Protein AF-A0A922Y0N9-F1 (afdb_monomer)

Sequence (69 aa):
MAQEKAAALDRPRLAQAPEPYCYCWSDGKKIAEGSMACIRTTMGRRLATCGRVTNLMSWEVTENPCPES

Mean predicted aligned error: 12.24 Å

Solvent-accessible surface area (backbone atoms only — not comparable to full-atom values): 4586 Å² total; per-residue (Å²): 141,82,83,82,78,80,77,78,76,81,68,79,78,70,78,74,70,78,73,90,69,60,43,28,81,49,96,94,36,83,35,49,61,79,40,73,46,74,36,83,50,99,91,41,68,26,25,20,35,19,37,72,58,99,82,44,63,33,74,48,74,45,93,48,68,50,80,85,128

Structure (mmCIF, N/CA/C/O backbone):
data_AF-A0A922Y0N9-F1
#
_entry.id   AF-A0A922Y0N9-F1
#
loop_
_atom_site.group_PDB
_atom_site.id
_atom_site.type_symbol
_atom_site.label_atom_id
_atom_site.label_alt_id
_atom_site.label_comp_id
_atom_site.label_asym_id
_atom_site.label_entity_id
_atom_site.label_seq_id
_atom_site.pdbx_PDB_ins_code
_atom_site.Cartn_x
_atom_site.Cartn_y
_atom_site.Cartn_z
_atom_site.occupancy
_atom_site.B_iso_or_equiv
_atom_site.auth_seq_id
_atom_site.auth_comp_id
_atom_site.auth_asym_id
_atom_site.auth_atom_id
_atom_site.pdbx_PDB_model_num
ATOM 1 N N . MET A 1 1 ? -6.600 2.804 -61.422 1.00 39.22 1 MET A N 1
ATOM 2 C CA . MET A 1 1 ? -6.368 2.006 -60.200 1.00 39.22 1 MET A CA 1
ATOM 3 C C . MET A 1 1 ? -4.991 2.369 -59.679 1.00 39.22 1 MET A C 1
ATOM 5 O O . MET A 1 1 ? -4.036 2.177 -60.415 1.00 39.22 1 MET A O 1
ATOM 9 N N . ALA A 1 2 ? -4.884 2.944 -58.485 1.00 44.28 2 ALA A N 1
ATOM 10 C CA . ALA A 1 2 ? -3.600 3.196 -57.836 1.00 44.28 2 ALA A CA 1
ATOM 11 C C . ALA A 1 2 ? -3.757 2.780 -56.371 1.00 44.28 2 ALA A C 1
ATOM 13 O O . ALA A 1 2 ? -4.444 3.447 -55.606 1.00 44.28 2 ALA A O 1
ATOM 14 N N . GLN A 1 3 ? -3.226 1.607 -56.026 1.00 55.53 3 GLN A N 1
ATOM 15 C CA . GLN A 1 3 ? -3.101 1.178 -54.638 1.00 55.53 3 GLN A CA 1
ATOM 16 C C . GLN A 1 3 ? -1.736 1.652 -54.145 1.00 55.53 3 GLN A C 1
ATOM 18 O O . GLN A 1 3 ? -0.708 1.067 -54.490 1.00 55.53 3 GLN A O 1
ATOM 23 N N . GLU A 1 4 ? -1.723 2.731 -53.367 1.00 54.38 4 GLU A N 1
ATOM 24 C CA . GLU A 1 4 ? -0.553 3.112 -52.584 1.00 54.38 4 GLU A CA 1
ATOM 25 C C . GLU A 1 4 ? -0.360 2.079 -51.475 1.00 54.38 4 GLU A C 1
ATOM 27 O O . GLU A 1 4 ? -1.182 1.888 -50.578 1.00 54.38 4 GLU A O 1
ATOM 32 N N . LYS A 1 5 ? 0.731 1.333 -51.611 1.00 51.94 5 LYS A N 1
ATOM 33 C CA . LYS A 1 5 ? 1.117 0.232 -50.744 1.00 51.94 5 LYS A CA 1
ATOM 34 C C . LYS A 1 5 ? 1.612 0.835 -49.427 1.00 51.94 5 LYS A C 1
ATOM 36 O O . LYS A 1 5 ? 2.768 1.235 -49.328 1.00 51.94 5 LYS A O 1
ATOM 41 N N . ALA A 1 6 ? 0.731 0.927 -48.433 1.00 54.62 6 ALA A N 1
ATOM 42 C CA . ALA A 1 6 ? 1.089 1.338 -47.080 1.00 54.62 6 ALA A CA 1
ATOM 43 C C . ALA A 1 6 ? 2.116 0.349 -46.504 1.00 54.62 6 ALA A C 1
ATOM 45 O O . ALA A 1 6 ? 1.781 -0.757 -46.079 1.00 54.62 6 ALA A O 1
ATOM 46 N N . ALA A 1 7 ? 3.392 0.729 -46.532 1.00 58.09 7 ALA A N 1
ATOM 47 C CA . ALA A 1 7 ? 4.445 0.010 -45.840 1.00 58.09 7 ALA A CA 1
ATOM 48 C C . ALA A 1 7 ? 4.305 0.293 -44.338 1.00 58.09 7 ALA A C 1
ATOM 50 O O . ALA A 1 7 ? 4.840 1.273 -43.822 1.00 58.09 7 ALA A O 1
ATOM 51 N N . ALA A 1 8 ? 3.551 -0.553 -43.636 1.00 61.44 8 ALA A N 1
ATOM 52 C CA . ALA A 1 8 ? 3.603 -0.612 -42.184 1.00 61.44 8 ALA A CA 1
ATOM 53 C C . ALA A 1 8 ? 5.009 -1.081 -41.779 1.00 61.44 8 ALA A C 1
ATOM 55 O O . ALA A 1 8 ? 5.326 -2.267 -41.851 1.00 61.44 8 ALA A O 1
ATOM 56 N N . LEU A 1 9 ? 5.877 -0.137 -41.407 1.00 60.00 9 LEU A N 1
ATOM 57 C CA . LEU A 1 9 ? 7.110 -0.451 -40.697 1.00 60.00 9 LEU A CA 1
ATOM 58 C C . LEU A 1 9 ? 6.706 -0.971 -39.311 1.00 60.00 9 LEU A C 1
ATOM 60 O O . LEU A 1 9 ? 6.364 -0.182 -38.426 1.00 60.00 9 LEU A O 1
ATOM 64 N N . ASP A 1 10 ? 6.724 -2.290 -39.133 1.00 61.81 10 ASP A N 1
ATOM 65 C CA . ASP A 1 10 ? 6.674 -2.921 -37.817 1.00 61.81 10 ASP A CA 1
ATOM 66 C C . ASP A 1 10 ? 7.952 -2.514 -37.070 1.00 61.81 10 ASP A C 1
ATOM 68 O O . ASP A 1 10 ? 9.033 -3.071 -37.267 1.00 61.81 10 ASP A O 1
ATOM 72 N N . ARG A 1 11 ? 7.876 -1.428 -36.292 1.00 65.50 11 ARG A N 1
ATOM 73 C CA . ARG A 1 11 ? 8.939 -1.108 -35.338 1.00 65.50 11 ARG A CA 1
ATOM 74 C C . ARG A 1 11 ? 8.967 -2.268 -34.346 1.00 65.50 11 ARG A C 1
ATOM 76 O O . ARG A 1 11 ? 7.899 -2.576 -33.813 1.00 65.50 11 ARG A O 1
ATOM 83 N N . PRO A 1 12 ? 10.135 -2.872 -34.052 1.00 65.12 12 PRO A N 1
ATOM 84 C CA . PRO A 1 12 ? 10.195 -3.935 -33.066 1.00 65.12 12 PRO A CA 1
ATOM 85 C C . PRO A 1 12 ? 9.584 -3.389 -31.783 1.00 65.12 12 PRO A C 1
ATOM 87 O O . PRO A 1 12 ? 10.017 -2.348 -31.277 1.00 65.12 12 PRO A O 1
ATOM 90 N N . ARG A 1 13 ? 8.526 -4.045 -31.302 1.00 64.94 13 ARG A N 1
ATOM 91 C CA . ARG A 1 13 ? 7.916 -3.734 -30.014 1.00 64.94 13 ARG A CA 1
ATOM 92 C C . ARG A 1 13 ? 9.018 -3.897 -28.973 1.00 64.94 13 ARG A C 1
ATOM 94 O O . ARG A 1 13 ? 9.312 -5.014 -28.559 1.00 64.94 13 ARG A O 1
ATOM 101 N N . LEU A 1 14 ? 9.654 -2.785 -28.600 1.00 64.56 14 LEU A N 1
ATOM 102 C CA . LEU A 1 14 ? 10.593 -2.729 -27.489 1.00 64.56 14 LEU A CA 1
ATOM 103 C C . LEU A 1 14 ? 9.886 -3.401 -26.316 1.00 64.56 14 LEU A C 1
ATOM 105 O O . LEU A 1 14 ? 8.774 -3.000 -25.958 1.00 64.56 14 LEU A O 1
ATOM 109 N N . ALA A 1 15 ? 10.485 -4.468 -25.786 1.00 62.84 15 ALA A N 1
ATOM 110 C CA . ALA A 1 15 ? 10.012 -5.068 -24.554 1.00 62.84 15 ALA A CA 1
ATOM 111 C C . ALA A 1 15 ? 9.925 -3.928 -23.538 1.00 62.84 15 ALA A C 1
ATOM 113 O O . ALA A 1 15 ? 10.935 -3.297 -23.226 1.00 62.84 15 ALA A O 1
ATOM 114 N N . GLN A 1 16 ? 8.707 -3.589 -23.116 1.00 62.50 16 GLN A N 1
ATOM 115 C CA . GLN A 1 16 ? 8.504 -2.615 -22.056 1.00 62.50 16 GLN A CA 1
ATOM 116 C C . GLN A 1 16 ? 9.257 -3.188 -20.861 1.00 62.50 16 GLN A C 1
ATOM 118 O O . GLN A 1 16 ? 8.902 -4.266 -20.380 1.00 62.50 16 GLN A O 1
ATOM 123 N N . ALA A 1 17 ? 10.352 -2.537 -20.454 1.00 60.06 17 ALA A N 1
ATOM 124 C CA . ALA A 1 17 ? 10.996 -2.881 -19.198 1.00 60.06 17 ALA A CA 1
ATOM 125 C C . ALA A 1 17 ? 9.886 -2.865 -18.138 1.00 60.06 17 ALA A C 1
ATOM 127 O O . ALA A 1 17 ? 9.088 -1.922 -18.159 1.00 60.06 17 ALA A O 1
ATOM 128 N N . PRO A 1 18 ? 9.760 -3.905 -17.293 1.00 57.84 18 PRO A N 1
ATOM 129 C CA . PRO A 1 18 ? 8.727 -3.916 -16.269 1.00 57.84 18 PRO A CA 1
ATOM 130 C C . PRO A 1 18 ? 8.856 -2.606 -15.496 1.00 57.84 18 PRO A C 1
ATOM 132 O O . PRO A 1 18 ? 9.938 -2.306 -14.985 1.00 57.84 18 PRO A O 1
ATOM 135 N N . GLU A 1 19 ? 7.809 -1.776 -15.524 1.00 58.91 19 GLU A N 1
ATOM 136 C CA . GLU A 1 19 ? 7.874 -0.463 -14.892 1.00 58.91 19 GLU A CA 1
ATOM 137 C C . GLU A 1 19 ? 8.322 -0.657 -13.433 1.00 58.91 19 GLU A C 1
ATOM 139 O O . GLU A 1 19 ? 7.808 -1.556 -12.762 1.00 58.91 19 GLU A O 1
ATOM 144 N N . PRO A 1 20 ? 9.276 0.142 -12.919 1.00 60.28 20 PRO A N 1
ATOM 145 C CA . PRO A 1 20 ? 9.944 -0.086 -11.630 1.00 60.28 20 PRO A CA 1
ATOM 146 C C . PRO A 1 20 ? 9.033 0.149 -10.408 1.00 60.28 20 PRO A C 1
ATOM 148 O O . PRO A 1 20 ? 9.497 0.382 -9.294 1.00 60.28 20 PRO A O 1
ATOM 151 N N . TYR A 1 21 ? 7.718 0.105 -10.593 1.00 61.38 21 TYR A N 1
ATOM 152 C CA . TYR A 1 21 ? 6.696 0.413 -9.606 1.00 61.38 21 TYR A CA 1
ATOM 153 C C . TYR A 1 21 ? 6.312 -0.805 -8.767 1.00 61.38 21 TYR A C 1
ATOM 155 O O . TYR A 1 21 ? 5.142 -1.057 -8.491 1.00 61.38 21 TYR A O 1
ATOM 163 N N . CYS A 1 22 ? 7.328 -1.525 -8.296 1.00 77.06 22 CYS A N 1
ATOM 164 C CA . CYS A 1 22 ? 7.219 -2.511 -7.230 1.00 77.06 22 CYS A CA 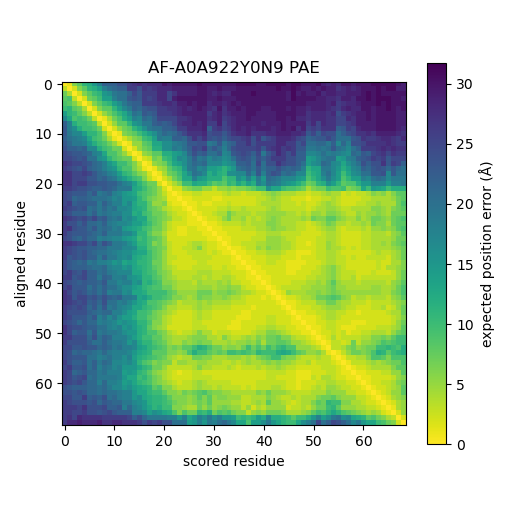1
ATOM 165 C C . CYS A 1 22 ? 7.036 -1.806 -5.869 1.00 77.06 22 CYS A C 1
ATOM 167 O O . CYS A 1 22 ? 7.838 -1.965 -4.952 1.00 77.06 22 CYS A O 1
ATOM 169 N N . TYR A 1 23 ? 6.004 -0.968 -5.759 1.00 85.69 23 TYR A N 1
ATOM 170 C CA . TYR A 1 23 ? 5.600 -0.330 -4.514 1.00 85.69 23 TYR A CA 1
ATOM 171 C C . TYR A 1 23 ? 4.108 -0.503 -4.271 1.00 85.69 23 TYR A C 1
ATOM 173 O O . TYR A 1 23 ? 3.307 -0.630 -5.197 1.00 85.69 23 TYR A O 1
ATOM 181 N N . CYS A 1 24 ? 3.730 -0.415 -3.008 1.00 89.31 24 CYS A N 1
ATOM 182 C CA . CYS A 1 24 ? 2.347 -0.377 -2.583 1.00 89.31 24 CYS A CA 1
ATOM 183 C C . CYS A 1 24 ? 1.995 1.031 -2.111 1.00 89.31 24 CYS A C 1
ATOM 185 O O . CYS A 1 24 ? 2.844 1.769 -1.611 1.00 89.31 24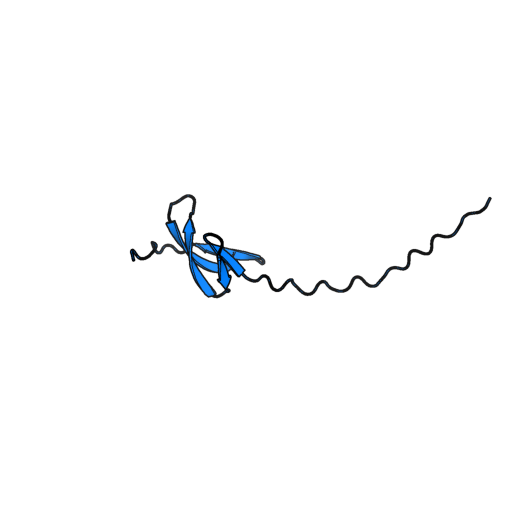 CYS A O 1
ATOM 187 N N . TRP A 1 25 ? 0.736 1.426 -2.271 1.00 88.06 25 TRP A N 1
ATOM 188 C CA . TRP A 1 25 ? 0.264 2.728 -1.807 1.00 88.06 25 TRP A CA 1
ATOM 189 C C . TRP A 1 25 ? -0.417 2.604 -0.453 1.00 88.06 25 TRP A C 1
ATOM 191 O O . TRP A 1 25 ? -1.354 1.822 -0.299 1.00 88.06 25 TRP A O 1
ATOM 201 N N . SER A 1 26 ? 0.017 3.411 0.510 1.00 89.44 26 SER A N 1
ATOM 202 C CA . SER A 1 26 ? -0.656 3.572 1.798 1.00 89.44 26 SER A CA 1
ATOM 203 C C . SER A 1 26 ? -0.709 5.048 2.151 1.00 89.44 26 SER A C 1
ATOM 205 O O . SER A 1 26 ? 0.334 5.682 2.271 1.00 89.44 26 SER A O 1
ATOM 207 N N . ASP A 1 27 ? -1.914 5.596 2.313 1.00 86.88 27 ASP A N 1
ATOM 208 C CA . ASP A 1 27 ? -2.132 6.984 2.752 1.00 86.88 27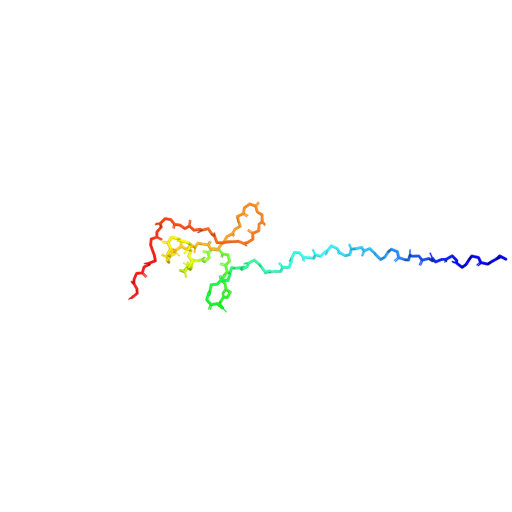 ASP A CA 1
ATOM 209 C C . ASP A 1 27 ? -1.334 8.022 1.927 1.00 86.88 27 ASP A C 1
ATOM 211 O O . ASP A 1 27 ? -0.650 8.895 2.452 1.00 86.88 27 ASP A O 1
ATOM 215 N N . GLY A 1 28 ? -1.329 7.867 0.597 1.00 87.56 28 GLY A N 1
ATOM 216 C CA . GLY A 1 28 ? -0.580 8.753 -0.305 1.00 87.56 28 GLY A CA 1
ATOM 217 C C . GLY A 1 28 ? 0.945 8.579 -0.269 1.00 87.56 28 GLY A C 1
ATOM 218 O O . GLY A 1 28 ? 1.660 9.357 -0.897 1.00 87.56 28 GLY A O 1
ATOM 219 N N . LYS A 1 29 ? 1.461 7.555 0.420 1.00 87.88 29 LYS A N 1
ATOM 220 C CA . LYS A 1 29 ? 2.882 7.189 0.425 1.00 87.88 29 LYS A CA 1
ATOM 221 C C . LYS A 1 29 ? 3.128 5.922 -0.380 1.00 87.88 29 LYS A C 1
ATOM 223 O O . LYS A 1 29 ? 2.352 4.968 -0.316 1.00 87.88 29 LYS A O 1
ATOM 228 N N . LYS A 1 30 ? 4.246 5.917 -1.105 1.00 88.75 30 LYS A N 1
ATOM 229 C CA . LYS A 1 30 ? 4.792 4.728 -1.761 1.00 88.75 30 LYS A CA 1
ATOM 230 C C . LYS A 1 30 ? 5.588 3.929 -0.739 1.00 88.75 30 LYS A C 1
ATOM 232 O O . LYS A 1 30 ? 6.448 4.484 -0.060 1.00 88.75 30 LYS A O 1
ATOM 237 N N . ILE A 1 31 ? 5.293 2.645 -0.646 1.00 90.00 31 ILE A N 1
ATOM 238 C CA . ILE A 1 31 ? 5.896 1.711 0.296 1.00 90.00 31 ILE A CA 1
ATOM 239 C C . ILE A 1 31 ? 6.641 0.665 -0.516 1.00 90.00 31 ILE A C 1
ATOM 241 O O . ILE A 1 31 ? 6.074 0.090 -1.442 1.00 90.00 31 ILE A O 1
ATOM 245 N N . ALA A 1 32 ? 7.921 0.476 -0.212 1.00 88.69 32 ALA A N 1
ATOM 246 C CA . ALA A 1 32 ? 8.760 -0.474 -0.924 1.00 88.69 32 ALA A CA 1
ATOM 247 C C . ALA A 1 32 ? 8.348 -1.920 -0.615 1.00 88.69 32 ALA A C 1
ATOM 249 O O . ALA A 1 32 ? 7.813 -2.204 0.459 1.00 88.69 32 ALA A O 1
ATOM 250 N N . GLU A 1 33 ? 8.641 -2.830 -1.541 1.00 88.81 33 GLU A N 1
ATOM 251 C CA . GLU A 1 33 ? 8.534 -4.272 -1.308 1.00 88.81 33 GLU A CA 1
ATOM 252 C C . GLU A 1 33 ? 9.256 -4.681 -0.006 1.00 88.81 33 GLU A C 1
ATOM 254 O O . GLU A 1 33 ? 10.306 -4.136 0.342 1.00 88.81 33 GLU A O 1
ATOM 259 N N . GLY A 1 34 ? 8.660 -5.600 0.752 1.00 87.75 34 GLY A N 1
ATOM 260 C CA . GLY A 1 34 ? 9.148 -6.067 2.051 1.00 87.75 34 GLY A CA 1
ATOM 261 C C . GLY A 1 34 ? 8.865 -5.119 3.220 1.00 87.75 34 GLY A C 1
ATOM 262 O O . GLY A 1 34 ? 9.013 -5.513 4.375 1.00 87.75 34 GLY A O 1
ATOM 263 N N . SER A 1 35 ? 8.424 -3.885 2.959 1.00 90.81 35 SER A N 1
ATOM 264 C CA . SER A 1 35 ? 8.034 -2.954 4.020 1.00 90.81 35 SER A CA 1
ATOM 265 C C . SER A 1 35 ? 6.603 -3.208 4.485 1.00 90.81 35 SER A C 1
ATOM 267 O O . SER A 1 35 ? 5.728 -3.581 3.702 1.00 90.81 35 SER A O 1
ATOM 269 N N . MET A 1 36 ? 6.349 -2.956 5.766 1.00 91.12 36 MET A N 1
ATOM 270 C CA . MET A 1 36 ? 5.031 -3.117 6.375 1.00 91.12 36 MET A CA 1
ATOM 271 C C . MET A 1 36 ? 4.371 -1.755 6.569 1.00 91.12 36 MET A C 1
ATOM 273 O O . MET A 1 36 ? 5.025 -0.787 6.957 1.00 91.12 36 MET A O 1
ATOM 277 N N . ALA A 1 37 ? 3.069 -1.673 6.321 1.00 91.31 37 ALA A N 1
ATOM 278 C CA . ALA A 1 37 ? 2.289 -0.477 6.587 1.00 91.31 37 ALA A CA 1
ATOM 279 C C . ALA A 1 37 ? 0.900 -0.826 7.116 1.00 91.31 37 ALA A C 1
ATOM 281 O O . ALA A 1 37 ? 0.324 -1.875 6.829 1.00 91.31 37 ALA A O 1
ATOM 282 N N . CYS A 1 38 ? 0.349 0.105 7.882 1.00 91.38 38 CYS A N 1
ATOM 283 C CA . CYS A 1 38 ? -1.021 0.036 8.348 1.00 91.38 38 CYS A CA 1
ATOM 284 C C . CYS A 1 38 ? -1.971 0.554 7.279 1.00 91.38 38 CYS A C 1
ATOM 286 O O . CYS A 1 38 ? -2.072 1.762 7.066 1.00 91.38 38 CYS A O 1
ATOM 288 N N . ILE A 1 39 ? -2.695 -0.363 6.643 1.00 89.88 39 ILE A N 1
ATOM 289 C CA . ILE A 1 39 ? -3.651 -0.031 5.591 1.00 89.88 39 ILE A CA 1
ATOM 290 C C . ILE A 1 39 ? -5.087 -0.155 6.090 1.00 89.88 39 ILE A C 1
ATOM 292 O O . ILE A 1 39 ? -5.389 -0.869 7.049 1.00 89.88 39 ILE A O 1
ATOM 296 N N . ARG A 1 40 ? -6.001 0.551 5.423 1.00 88.75 40 ARG A N 1
ATOM 297 C CA . ARG A 1 40 ? -7.440 0.402 5.654 1.00 88.75 40 ARG A CA 1
ATOM 298 C C . ARG A 1 40 ? -7.957 -0.757 4.810 1.00 88.75 40 ARG A C 1
ATOM 300 O O . ARG A 1 40 ? -7.843 -0.730 3.590 1.00 88.75 40 ARG A O 1
ATOM 307 N N . THR A 1 41 ? -8.536 -1.747 5.473 1.00 85.06 41 THR A N 1
ATOM 308 C CA . THR A 1 41 ? -9.206 -2.893 4.847 1.00 85.06 41 THR A CA 1
ATOM 309 C C . THR A 1 41 ? -10.695 -2.873 5.191 1.00 85.06 41 THR A C 1
ATOM 311 O O . THR A 1 41 ? -11.136 -2.085 6.032 1.00 85.06 41 THR A O 1
ATOM 314 N N . THR A 1 42 ? -11.480 -3.767 4.591 1.00 85.62 42 THR A N 1
ATOM 315 C CA . THR A 1 42 ? -12.900 -3.963 4.935 1.00 85.62 42 THR A CA 1
ATOM 316 C C . THR A 1 42 ? -13.111 -4.414 6.383 1.00 85.62 42 THR A C 1
ATOM 318 O O . THR A 1 42 ? -14.175 -4.181 6.945 1.00 85.62 42 THR A O 1
ATOM 321 N N . MET A 1 43 ? -12.091 -5.006 7.011 1.00 84.12 43 MET A N 1
ATOM 322 C CA . MET A 1 43 ? -12.105 -5.457 8.407 1.00 84.12 43 MET A CA 1
ATOM 323 C C . MET A 1 43 ? -11.530 -4.414 9.383 1.00 84.12 43 MET A C 1
ATOM 325 O O . MET A 1 43 ? -11.317 -4.720 10.554 1.00 84.12 43 MET A O 1
ATOM 329 N N . GLY A 1 44 ? -11.237 -3.196 8.913 1.00 86.94 44 GLY A N 1
ATOM 330 C CA . GLY A 1 44 ? -10.599 -2.135 9.695 1.00 86.94 44 GLY A CA 1
ATOM 331 C C . GLY A 1 44 ? -9.123 -1.923 9.348 1.00 86.94 44 GLY A C 1
ATOM 332 O O . GLY A 1 44 ? -8.633 -2.378 8.309 1.00 86.94 44 GLY A O 1
ATOM 333 N N . ARG A 1 45 ? -8.401 -1.182 10.199 1.00 88.88 45 ARG A N 1
ATOM 334 C CA . ARG A 1 45 ? -6.955 -0.976 10.023 1.00 88.88 45 ARG A CA 1
ATOM 335 C C . ARG A 1 45 ? -6.198 -2.253 10.376 1.00 88.88 45 ARG A C 1
ATOM 337 O O . ARG A 1 45 ? -6.316 -2.748 11.494 1.00 88.88 45 ARG A O 1
ATOM 344 N N . ARG A 1 46 ? -5.424 -2.768 9.425 1.00 90.88 46 ARG A N 1
ATOM 345 C CA . ARG A 1 46 ? -4.612 -3.980 9.585 1.00 90.88 46 ARG A CA 1
ATOM 346 C C . ARG A 1 46 ? -3.193 -3.730 9.111 1.00 90.88 46 ARG A C 1
ATOM 348 O O . ARG A 1 46 ? -2.970 -2.910 8.216 1.00 90.88 46 ARG A O 1
ATOM 355 N N . LEU A 1 47 ? -2.250 -4.440 9.722 1.00 91.62 47 LEU A N 1
ATOM 356 C CA . LEU A 1 47 ? -0.872 -4.441 9.268 1.00 91.62 47 LEU A CA 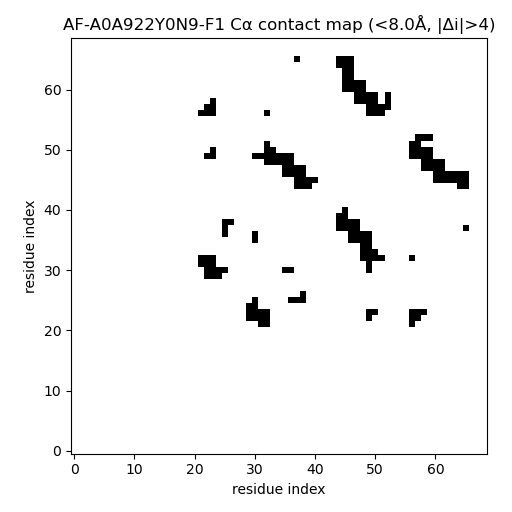1
ATOM 357 C C . LEU A 1 47 ? -0.790 -5.277 7.990 1.00 91.62 47 LEU A C 1
ATOM 359 O O . LEU A 1 47 ? -1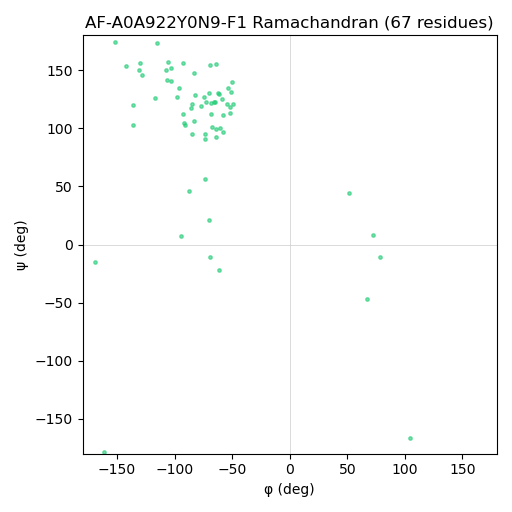.238 -6.424 7.971 1.00 91.62 47 LEU A O 1
ATOM 363 N N . ALA A 1 48 ? -0.234 -4.711 6.928 1.00 93.06 48 ALA A N 1
ATOM 364 C CA . ALA A 1 48 ? 0.002 -5.413 5.679 1.00 93.06 48 ALA A CA 1
ATOM 365 C C . ALA A 1 48 ? 1.453 -5.245 5.237 1.00 93.06 48 ALA A C 1
ATOM 367 O O . ALA A 1 48 ? 2.053 -4.187 5.437 1.00 93.06 48 ALA A O 1
ATOM 368 N N . THR A 1 49 ? 2.000 -6.281 4.616 1.00 92.44 49 THR A N 1
ATOM 369 C CA . THR A 1 49 ? 3.330 -6.249 4.005 1.00 92.44 49 THR A CA 1
ATOM 370 C C . THR A 1 49 ? 3.176 -5.941 2.524 1.00 92.44 49 THR A C 1
ATOM 372 O O . THR A 1 49 ? 2.295 -6.48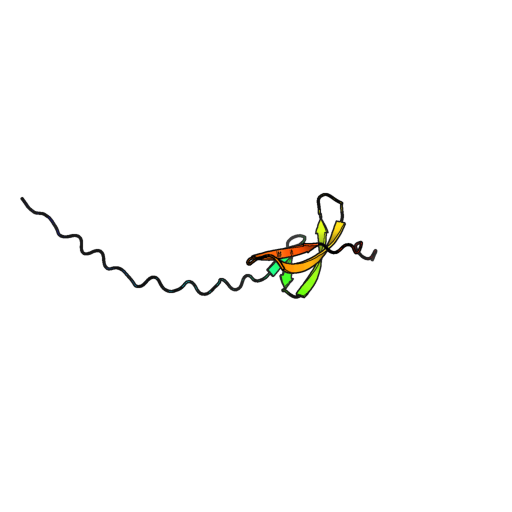4 1.860 1.00 92.44 49 THR A O 1
ATOM 375 N N . CYS A 1 50 ? 3.996 -5.035 1.999 1.00 92.19 50 CYS A N 1
ATOM 376 C CA . CYS A 1 50 ? 4.033 -4.788 0.568 1.00 92.19 50 CYS A CA 1
ATOM 377 C C . CYS A 1 50 ? 4.812 -5.911 -0.109 1.00 92.19 50 CYS A C 1
ATOM 379 O O . CYS A 1 50 ? 5.992 -6.103 0.184 1.00 92.19 50 CYS A O 1
ATOM 381 N N . GLY A 1 51 ? 4.166 -6.647 -1.003 1.00 89.12 51 GLY A N 1
ATOM 382 C CA . GLY A 1 51 ? 4.771 -7.812 -1.629 1.00 89.12 51 GLY A CA 1
ATOM 383 C C . GLY A 1 51 ? 4.057 -8.220 -2.905 1.00 89.12 51 GLY A C 1
ATOM 384 O O . GLY A 1 51 ? 3.112 -7.577 -3.368 1.00 89.12 51 GLY A O 1
ATOM 385 N N . ARG A 1 52 ? 4.536 -9.297 -3.523 1.00 86.31 52 ARG A N 1
ATOM 386 C CA . ARG A 1 52 ? 3.969 -9.792 -4.775 1.00 86.31 52 ARG A CA 1
ATOM 387 C C . ARG A 1 52 ? 2.895 -10.833 -4.488 1.00 86.31 52 ARG A C 1
ATOM 389 O O . ARG A 1 52 ? 3.201 -11.997 -4.251 1.00 86.31 52 ARG A O 1
ATOM 396 N N . VAL A 1 53 ? 1.633 -10.446 -4.642 1.00 81.69 53 VAL A N 1
ATOM 397 C CA . VAL A 1 53 ? 0.505 -11.378 -4.551 1.00 81.69 53 VAL A CA 1
ATOM 398 C C . VAL A 1 53 ? 0.170 -11.889 -5.948 1.00 81.69 53 VAL A C 1
ATOM 400 O O . VAL 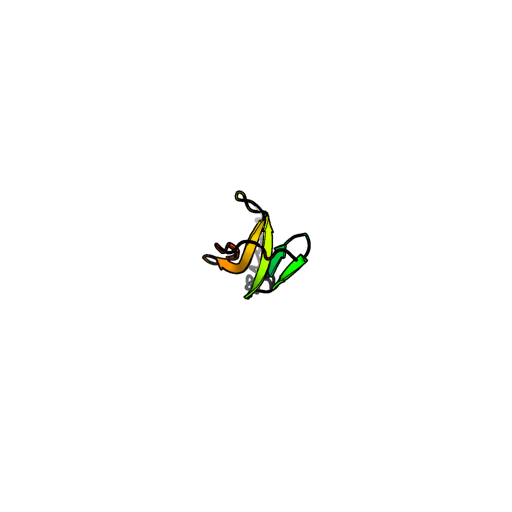A 1 53 ? -0.295 -11.140 -6.809 1.00 81.69 53 VAL A O 1
ATOM 403 N N . THR A 1 54 ? 0.409 -13.184 -6.183 1.00 70.44 54 THR A N 1
ATOM 404 C CA . THR A 1 54 ? 0.164 -13.927 -7.444 1.00 70.44 54 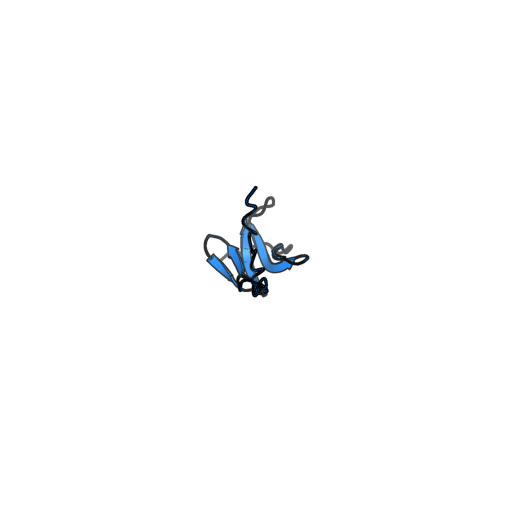THR A CA 1
ATOM 405 C C . THR A 1 54 ? 1.036 -13.514 -8.644 1.00 70.44 54 THR A C 1
ATOM 407 O O . THR A 1 54 ? 1.603 -14.372 -9.315 1.00 70.44 54 THR A O 1
ATOM 410 N N . ASN A 1 55 ? 1.182 -12.221 -8.931 1.00 74.38 55 ASN A N 1
ATOM 411 C CA . ASN A 1 55 ? 2.160 -11.684 -9.892 1.00 74.38 55 ASN A CA 1
ATOM 412 C C . ASN A 1 55 ? 2.289 -10.155 -9.816 1.00 74.38 55 ASN A C 1
ATOM 414 O O . ASN A 1 55 ? 3.241 -9.592 -10.348 1.00 74.38 55 ASN A O 1
ATOM 418 N N . LEU A 1 56 ? 1.335 -9.486 -9.163 1.00 77.94 56 LEU A N 1
ATOM 419 C CA . LEU A 1 56 ? 1.304 -8.038 -9.032 1.00 77.94 56 LEU A CA 1
ATOM 420 C C . LEU A 1 56 ? 1.758 -7.614 -7.644 1.00 77.94 56 LEU A C 1
ATOM 422 O O . LEU A 1 56 ? 1.581 -8.341 -6.666 1.00 77.94 56 LEU A O 1
ATOM 426 N N . MET A 1 57 ? 2.310 -6.409 -7.573 1.00 86.50 57 MET A N 1
ATOM 427 C CA . MET A 1 57 ? 2.594 -5.767 -6.303 1.00 86.50 57 MET A CA 1
ATOM 428 C C . MET A 1 57 ? 1.275 -5.410 -5.618 1.00 86.50 57 MET A C 1
ATOM 430 O O . MET A 1 57 ? 0.437 -4.708 -6.188 1.00 86.50 57 MET A O 1
ATOM 434 N N . SER A 1 58 ? 1.067 -5.931 -4.417 1.00 88.81 58 SER A N 1
ATOM 435 C CA . SER A 1 58 ? -0.145 -5.710 -3.645 1.00 88.81 58 SER A CA 1
ATOM 436 C C . SER A 1 58 ? 0.131 -5.809 -2.151 1.00 88.81 58 SER A C 1
ATOM 438 O O . SER A 1 58 ? 1.230 -6.128 -1.702 1.00 88.81 58 SER A O 1
ATOM 440 N N . TRP A 1 59 ? -0.894 -5.500 -1.372 1.00 90.88 59 TRP A N 1
ATOM 441 C CA . TRP A 1 59 ? -0.833 -5.595 0.072 1.00 90.88 59 TRP A CA 1
ATOM 442 C C . TRP A 1 59 ? -1.168 -7.008 0.536 1.00 90.88 59 TRP A C 1
ATOM 444 O O . TRP A 1 59 ? -2.295 -7.475 0.375 1.00 90.88 59 TRP A O 1
ATOM 454 N N . GLU A 1 60 ? -0.206 -7.658 1.178 1.00 91.81 60 GLU A N 1
ATOM 455 C CA . GLU A 1 60 ? -0.405 -8.905 1.908 1.00 91.81 60 GLU A CA 1
ATOM 456 C C . GLU A 1 60 ? -0.886 -8.570 3.317 1.00 91.81 60 GLU A C 1
ATOM 458 O O . GLU A 1 60 ? -0.097 -8.236 4.202 1.00 91.81 60 GLU A O 1
ATOM 463 N N . VAL A 1 61 ? -2.208 -8.587 3.511 1.00 90.19 61 VAL A N 1
ATOM 464 C CA . VAL A 1 61 ? -2.828 -8.316 4.814 1.00 90.19 61 VAL A CA 1
ATOM 465 C C . VAL A 1 61 ? -2.420 -9.405 5.798 1.00 90.19 61 VAL A C 1
ATOM 467 O O . VAL A 1 61 ? -2.681 -10.584 5.571 1.00 90.19 61 VAL A O 1
ATOM 470 N N . THR A 1 62 ? -1.811 -9.003 6.907 1.00 87.44 62 THR A N 1
ATOM 471 C CA . THR A 1 62 ? -1.464 -9.913 7.998 1.00 87.44 62 THR A CA 1
ATOM 472 C C . THR A 1 62 ? -2.584 -9.947 9.035 1.00 87.44 62 THR A C 1
ATOM 474 O O . THR A 1 62 ? -3.362 -9.000 9.185 1.00 87.44 62 THR A O 1
ATOM 477 N N . GLU A 1 63 ? -2.660 -11.034 9.799 1.00 85.12 63 GLU A N 1
ATOM 478 C CA . GLU A 1 63 ? -3.611 -11.154 10.910 1.00 85.12 63 GLU A CA 1
ATOM 479 C C . GLU A 1 63 ? -3.260 -10.230 12.085 1.00 85.12 63 GLU A C 1
ATOM 481 O O . GLU A 1 63 ? -4.089 -10.012 12.972 1.00 85.12 63 GLU A O 1
ATOM 486 N N . ASN A 1 64 ? -2.071 -9.623 12.067 1.00 84.69 64 ASN A N 1
ATOM 487 C CA . ASN A 1 64 ? -1.628 -8.725 13.116 1.00 84.69 64 ASN A CA 1
ATOM 488 C C . ASN A 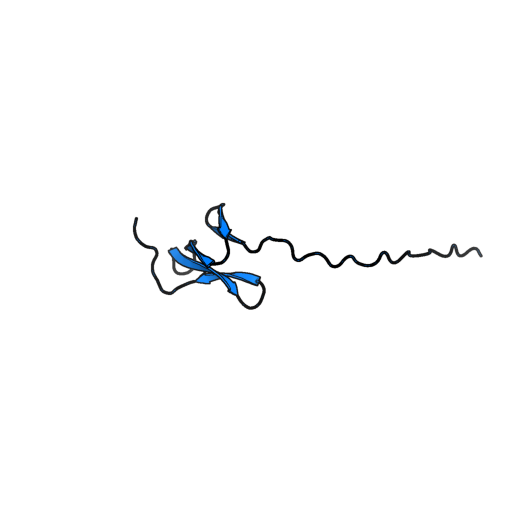1 64 ? -2.420 -7.406 13.081 1.00 84.69 64 ASN A C 1
ATOM 490 O O . ASN A 1 64 ? -2.553 -6.768 12.024 1.00 84.69 64 ASN A O 1
ATOM 494 N N . PRO A 1 65 ? -2.950 -6.963 14.233 1.00 84.94 65 PRO A N 1
ATOM 495 C CA . PRO A 1 65 ? -3.487 -5.620 14.345 1.00 84.94 65 PRO A CA 1
ATOM 496 C C . PRO A 1 65 ? -2.366 -4.594 14.151 1.00 84.94 65 PRO A C 1
ATOM 498 O O . PRO A 1 65 ? -1.185 -4.871 14.369 1.00 84.94 65 PRO A O 1
ATOM 501 N N . CYS A 1 66 ? -2.743 -3.390 13.728 1.00 87.81 66 CYS A N 1
ATOM 502 C CA . CYS A 1 66 ? -1.806 -2.277 13.690 1.00 87.81 66 CYS A CA 1
ATOM 503 C C . CYS A 1 66 ? -1.294 -1.973 15.102 1.00 87.81 66 CYS A C 1
ATOM 505 O O . CYS A 1 66 ? -2.136 -1.817 15.988 1.00 87.81 66 CYS A O 1
ATOM 507 N N . PRO A 1 67 ? 0.031 -1.870 15.319 1.00 79.50 67 PRO A N 1
ATOM 508 C CA . PRO A 1 67 ? 0.551 -1.457 16.614 1.00 79.50 67 PRO A CA 1
ATOM 509 C C . PRO A 1 67 ? -0.010 -0.070 16.948 1.00 79.50 67 PRO A C 1
ATOM 511 O O . PRO A 1 67 ? 0.074 0.849 16.128 1.00 79.50 67 PRO A O 1
ATOM 514 N N . GLU A 1 68 ? -0.642 0.060 18.115 1.00 70.56 68 GLU A N 1
ATOM 515 C CA . GLU A 1 68 ? -1.016 1.365 18.658 1.00 70.56 68 GLU A CA 1
ATOM 516 C C . GLU A 1 68 ? 0.277 2.124 18.967 1.00 70.56 68 GLU A C 1
ATOM 518 O O . GLU A 1 68 ? 1.158 1.605 19.654 1.00 70.56 68 GLU A O 1
ATOM 523 N N . SER A 1 69 ? 0.423 3.300 18.357 1.00 55.66 69 SER A N 1
ATOM 524 C CA . SER A 1 69 ? 1.591 4.167 18.513 1.00 55.66 69 SER A CA 1
ATOM 525 C C . SER A 1 69 ? 1.478 5.059 19.736 1.00 55.66 69 SER A C 1
ATOM 527 O O . SER A 1 69 ? 0.335 5.399 20.112 1.00 55.66 69 SER A O 1
#

Secondary structure (DSSP, 8-state):
----------------PPPS--EEEETTEEEETT-EEEEEETTEEEEEEEEEETTEEEEEEEEEEPPP-

Foldseek 3Di:
DDDPPPPPPPDPPPPPDPPPQLFDDAPNDTHHAQDWDFHQDPVGTFIWGFHADVHDTDTHGDPHRDDDD

Radius of gyration: 21.72 Å; Cα contacts (8 Å, |Δi|>4): 95; chains: 1; bounding box: 24×23×79 Å

pLDDT: mean 77.67, std 14.45, range [39.22, 93.06]

Nearest PDB structures (foldseek):
  5i7p-assembly1_A  TM=6.725E-01  e=7.256E-01  Homo sapiens
  2k8i-assembly1_A  TM=6.864E-01  e=1.227E+00  Escherichia coli
  1o9a-assembly1_A  TM=5.032E-01  e=5.226E-01  Homo sapiens
  2cku-assembly1_A  TM=5.868E-01  e=3.507E+00  Homo sapiens
  2lqk-assembly1_A  TM=4.612E-01  e=7.711E+00  Thermus thermophilus HB27